Protein AF-A0A9E4N2F0-F1 (afdb_monomer)

Mean predicted aligned error: 7.52 Å

Structure (mmCIF, N/CA/C/O backbone):
data_AF-A0A9E4N2F0-F1
#
_entry.id   AF-A0A9E4N2F0-F1
#
loop_
_atom_site.group_PDB
_atom_site.id
_atom_site.type_symbol
_atom_site.label_atom_id
_atom_site.label_alt_id
_atom_site.label_comp_id
_atom_site.label_asym_id
_atom_site.label_entity_id
_atom_site.label_seq_id
_atom_site.pdbx_PDB_ins_code
_atom_site.Cartn_x
_atom_site.Cartn_y
_atom_site.Cartn_z
_atom_site.occupancy
_atom_site.B_iso_or_equiv
_atom_site.auth_seq_id
_atom_site.auth_comp_id
_atom_site.auth_asym_id
_atom_site.auth_atom_id
_atom_site.pdbx_PDB_model_num
ATOM 1 N N . ILE A 1 1 ? -26.406 -21.865 40.432 1.00 38.88 1 ILE A N 1
ATOM 2 C CA . ILE A 1 1 ? -26.172 -20.765 39.468 1.00 38.88 1 ILE A CA 1
ATOM 3 C C . ILE A 1 1 ? -24.681 -20.781 39.155 1.00 38.88 1 ILE A C 1
ATOM 5 O O . ILE A 1 1 ? -23.903 -20.262 39.940 1.00 38.88 1 ILE A O 1
ATOM 9 N N . MET A 1 2 ? -24.272 -21.502 38.108 1.00 33.56 2 MET A N 1
ATOM 10 C CA . MET A 1 2 ? -22.901 -21.441 37.589 1.00 33.56 2 MET A CA 1
ATOM 11 C C . MET A 1 2 ? -22.904 -20.389 36.487 1.00 33.56 2 MET A C 1
ATOM 13 O O . MET A 1 2 ? -23.577 -20.563 35.474 1.00 33.56 2 MET A O 1
ATOM 17 N N . GLY A 1 3 ? -22.239 -19.266 36.749 1.00 32.31 3 GLY A N 1
ATOM 18 C CA . GLY A 1 3 ? -22.036 -18.209 35.772 1.00 32.31 3 GLY A CA 1
ATOM 19 C C . GLY A 1 3 ? -21.031 -18.677 34.730 1.00 32.31 3 GLY A C 1
ATOM 20 O O . GLY A 1 3 ? -19.875 -18.933 35.052 1.00 32.31 3 GLY A O 1
ATOM 21 N N . SER A 1 4 ? -21.487 -18.810 33.490 1.00 35.12 4 SER A N 1
ATOM 22 C CA . SER A 1 4 ? -20.615 -18.924 32.328 1.00 35.12 4 SER A CA 1
ATOM 23 C C . SER A 1 4 ? -19.941 -17.572 32.100 1.00 35.12 4 SER A C 1
ATOM 25 O O . SER A 1 4 ? -20.579 -16.623 31.645 1.00 35.12 4 SER A O 1
ATOM 27 N N . GLU A 1 5 ? -18.656 -17.472 32.429 1.00 36.22 5 GLU A N 1
ATOM 28 C CA . GLU A 1 5 ? -17.817 -16.360 31.991 1.00 36.22 5 GLU A CA 1
ATOM 29 C C . GLU A 1 5 ? -17.637 -16.450 30.471 1.00 36.22 5 GLU A C 1
ATOM 31 O O . GLU A 1 5 ? -16.876 -17.258 29.941 1.00 36.22 5 GLU A O 1
ATOM 36 N N . SER A 1 6 ? -18.392 -15.618 29.754 1.00 35.91 6 SER A N 1
ATOM 37 C CA . SER A 1 6 ? -18.219 -15.371 28.326 1.00 35.91 6 SER A CA 1
ATOM 38 C C . SER A 1 6 ? -16.927 -14.576 28.108 1.00 35.91 6 SER A C 1
ATOM 40 O O . SER A 1 6 ? -16.930 -13.344 28.066 1.00 35.91 6 SER A O 1
ATOM 42 N N . ALA A 1 7 ? -15.805 -15.283 27.989 1.00 39.75 7 ALA A N 1
ATOM 43 C CA . ALA A 1 7 ? -14.490 -14.706 27.739 1.00 39.75 7 ALA A CA 1
ATOM 44 C C . ALA A 1 7 ? -14.388 -14.053 26.337 1.00 39.75 7 ALA A C 1
ATOM 46 O O . ALA A 1 7 ? -14.086 -14.680 25.325 1.00 39.75 7 ALA A O 1
ATOM 47 N N . GLY A 1 8 ? -14.597 -12.736 26.293 1.00 36.00 8 GLY A N 1
ATOM 48 C CA . GLY A 1 8 ? -13.509 -11.820 25.930 1.00 36.00 8 GLY A CA 1
ATOM 49 C C . GLY A 1 8 ? -13.043 -11.693 24.472 1.00 36.00 8 GLY A C 1
ATOM 50 O O . GLY A 1 8 ? -11.978 -11.123 24.273 1.00 36.00 8 GLY A O 1
ATOM 51 N N . HIS A 1 9 ? -13.786 -12.127 23.449 1.00 36.22 9 HIS A N 1
ATOM 52 C CA . HIS A 1 9 ? -13.357 -11.914 22.046 1.00 36.22 9 HIS A CA 1
ATOM 53 C C . HIS A 1 9 ? -13.541 -10.464 21.528 1.00 36.22 9 HIS A C 1
ATOM 55 O O . HIS A 1 9 ? -12.947 -10.087 20.521 1.00 36.22 9 HIS A O 1
ATOM 61 N N . GLY A 1 10 ? -14.324 -9.621 22.218 1.00 38.09 10 GLY A N 1
ATOM 62 C CA . GLY A 1 10 ? -14.605 -8.233 21.798 1.00 38.09 10 GLY A CA 1
ATOM 63 C C . GLY A 1 10 ? -13.750 -7.140 22.458 1.00 38.09 10 GLY A C 1
ATOM 64 O O . GLY A 1 10 ? -13.671 -6.025 21.948 1.00 38.09 10 GLY A O 1
ATOM 65 N N . ALA A 1 11 ? -13.099 -7.425 23.591 1.00 36.09 11 ALA A N 1
ATOM 66 C CA . ALA A 1 11 ? -12.406 -6.393 24.372 1.00 36.09 11 ALA A CA 1
ATOM 67 C C . ALA A 1 11 ? -11.025 -6.023 23.796 1.00 36.09 11 ALA A C 1
ATOM 69 O O . ALA A 1 11 ? -10.627 -4.859 23.840 1.00 36.09 11 ALA A O 1
ATOM 70 N N . GLN A 1 12 ? -10.308 -6.991 23.212 1.00 49.34 12 GLN A N 1
ATOM 71 C CA . GLN A 1 12 ? -8.976 -6.769 22.630 1.00 49.34 12 GLN A CA 1
ATOM 72 C C . GLN A 1 12 ? -9.035 -6.032 21.279 1.00 49.34 12 GLN A C 1
ATOM 74 O O . GLN A 1 12 ? -8.189 -5.184 20.998 1.00 49.34 12 GLN A O 1
ATOM 79 N N . THR A 1 13 ? -10.066 -6.282 20.467 1.00 58.25 13 THR A N 1
ATOM 80 C CA . THR A 1 13 ? -10.253 -5.652 19.148 1.00 58.25 13 THR A CA 1
ATOM 81 C C . THR A 1 13 ? -10.775 -4.217 19.253 1.00 58.25 13 THR A C 1
ATOM 83 O O . THR A 1 13 ? -10.282 -3.328 18.554 1.00 58.25 13 THR A O 1
ATOM 86 N N . ALA A 1 14 ? -11.701 -3.947 20.182 1.00 60.66 14 ALA A N 1
ATOM 87 C CA . ALA A 1 14 ? -12.225 -2.600 20.418 1.00 60.66 14 ALA A CA 1
ATOM 88 C C . ALA A 1 14 ? -11.145 -1.627 20.934 1.00 60.66 14 ALA A C 1
ATOM 90 O O . ALA A 1 14 ? -11.081 -0.478 20.489 1.00 60.66 14 ALA A O 1
ATOM 91 N N . GLY A 1 15 ? -10.252 -2.091 21.819 1.00 69.88 15 GLY A N 1
ATOM 92 C CA . GLY A 1 15 ? -9.128 -1.290 22.318 1.00 69.88 15 GLY A CA 1
ATOM 93 C C . GLY A 1 15 ? -8.121 -0.915 21.223 1.00 69.88 15 GLY A C 1
ATOM 94 O O . GLY A 1 15 ? -7.660 0.231 21.169 1.00 69.88 15 GLY A O 1
ATOM 95 N N . GLY A 1 16 ? -7.832 -1.848 20.309 1.00 80.75 16 GLY A N 1
ATOM 96 C CA . GLY A 1 16 ? -6.963 -1.617 19.150 1.00 80.75 16 GLY A CA 1
ATOM 97 C C . GLY A 1 16 ? -7.555 -0.621 18.149 1.00 80.75 16 GLY A C 1
ATOM 98 O O . GLY A 1 16 ? -6.867 0.309 17.726 1.00 80.75 16 GLY A O 1
ATOM 99 N N . MET A 1 17 ? -8.846 -0.760 17.828 1.00 86.50 17 MET A N 1
ATOM 100 C CA . MET A 1 17 ? -9.569 0.133 16.914 1.00 86.50 17 MET A CA 1
ATOM 101 C C . MET A 1 17 ? -9.591 1.582 17.416 1.00 86.50 17 MET A C 1
ATOM 103 O O . MET A 1 17 ? -9.198 2.499 16.695 1.00 86.50 17 MET A O 1
ATOM 107 N N . VAL A 1 18 ? -10.019 1.804 18.664 1.00 90.88 18 VAL A N 1
ATOM 108 C CA . VAL A 1 18 ? -10.130 3.159 19.232 1.00 90.88 18 VAL A CA 1
ATOM 109 C C . VAL A 1 18 ? -8.761 3.833 19.315 1.00 90.88 18 VAL A C 1
ATOM 111 O O . VAL A 1 18 ? -8.638 5.025 19.032 1.00 90.88 18 VAL A O 1
ATOM 114 N N . SER A 1 19 ? -7.717 3.080 19.664 1.00 92.12 19 SER A N 1
ATOM 115 C CA . SER A 1 19 ? -6.349 3.603 19.716 1.00 92.12 19 SER A CA 1
ATOM 116 C C . SER A 1 19 ? -5.835 3.994 18.330 1.00 92.12 19 SER A C 1
ATOM 118 O O . SER A 1 19 ? -5.246 5.063 18.179 1.00 92.12 19 SER A O 1
ATOM 120 N N . ALA A 1 20 ? -6.099 3.176 17.307 1.00 92.69 20 ALA A N 1
ATOM 121 C CA . ALA A 1 20 ? -5.728 3.498 15.933 1.00 92.69 20 ALA A CA 1
ATOM 122 C C . ALA A 1 20 ? -6.461 4.749 15.421 1.00 92.69 20 ALA A C 1
ATOM 124 O O . ALA A 1 20 ? -5.840 5.637 14.840 1.00 92.69 20 ALA A O 1
ATOM 125 N N . LEU A 1 21 ? -7.755 4.887 15.727 1.00 93.88 21 LEU A N 1
ATOM 126 C CA . LEU A 1 21 ? -8.522 6.080 15.368 1.00 93.88 21 LEU A CA 1
ATOM 127 C C . LEU A 1 21 ? -7.998 7.350 16.045 1.00 93.88 21 LEU A C 1
ATOM 129 O O . LEU A 1 21 ? -7.823 8.369 15.378 1.00 93.88 21 LEU A O 1
ATOM 133 N N . LYS A 1 22 ? -7.670 7.287 17.341 1.00 95.56 22 LYS A N 1
ATOM 134 C CA . LYS A 1 22 ? -7.048 8.412 18.061 1.00 95.56 22 LYS A CA 1
ATOM 135 C C . LYS A 1 22 ? -5.730 8.864 17.427 1.00 95.56 22 LYS A C 1
ATOM 137 O O . LYS A 1 22 ? -5.404 10.042 17.518 1.00 95.56 22 LYS A O 1
ATOM 142 N N . ARG A 1 23 ? -4.988 7.949 16.791 1.00 95.62 23 ARG A N 1
ATOM 143 C CA . ARG A 1 23 ? -3.749 8.267 16.066 1.00 95.62 23 ARG A CA 1
ATOM 144 C C . ARG A 1 23 ? -4.007 8.878 14.689 1.00 95.62 23 ARG A C 1
ATOM 146 O O . ARG A 1 23 ? -3.311 9.819 14.335 1.00 95.62 23 ARG A O 1
ATOM 153 N N . VAL A 1 24 ? -4.989 8.379 13.930 1.00 96.50 24 VAL A N 1
ATOM 154 C CA . VAL A 1 24 ? -5.202 8.811 12.533 1.00 96.50 24 VAL A CA 1
ATOM 155 C C . VAL A 1 24 ? -5.967 10.129 12.399 1.00 96.50 24 VAL A C 1
ATOM 157 O O . VAL A 1 24 ? -5.655 10.929 11.522 1.00 96.50 24 VAL A O 1
ATOM 160 N N . VAL A 1 25 ? -6.949 10.380 13.272 1.00 96.00 25 VAL A N 1
ATOM 161 C CA . VAL A 1 25 ? -7.791 11.588 13.228 1.00 96.00 25 VAL A CA 1
ATOM 162 C C . VAL A 1 25 ? -6.974 12.890 13.199 1.00 96.00 25 VAL A C 1
ATOM 164 O O . VAL A 1 25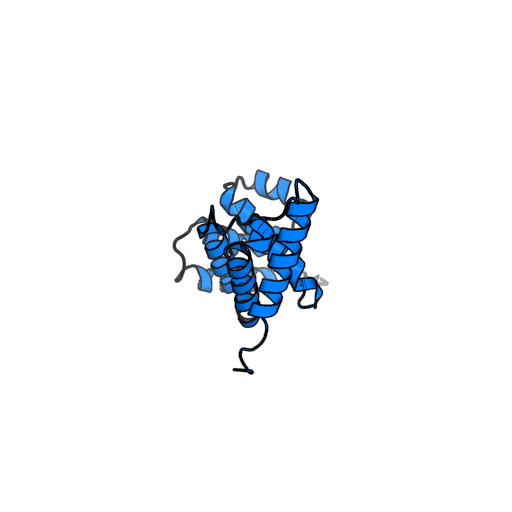 ? -7.261 13.704 12.326 1.00 96.00 25 VAL A O 1
ATOM 167 N N . PRO A 1 26 ? -5.957 13.107 14.061 1.00 96.31 26 PRO A N 1
ATOM 168 C CA . PRO A 1 26 ? -5.202 14.363 14.059 1.00 96.31 26 PRO A CA 1
ATOM 169 C C . PRO A 1 26 ? -4.257 14.546 12.861 1.00 96.31 26 PRO A C 1
ATOM 171 O O . PRO A 1 26 ? -3.772 15.655 12.658 1.00 96.31 26 PRO A O 1
ATOM 174 N N . VAL A 1 27 ? -3.959 13.492 12.091 1.00 94.50 27 VAL A N 1
ATOM 175 C CA . VAL A 1 27 ? -2.953 13.532 11.008 1.00 94.50 27 VAL A CA 1
ATOM 176 C C . VAL A 1 27 ? -3.542 13.349 9.609 1.00 94.50 27 VAL A C 1
ATOM 178 O O . VAL A 1 27 ? -2.823 13.476 8.622 1.00 94.50 27 VAL A O 1
ATOM 181 N N . SER A 1 28 ? -4.836 13.049 9.495 1.00 95.25 28 SER A N 1
ATOM 182 C CA . SER A 1 28 ? -5.509 12.886 8.209 1.00 95.25 28 SER A CA 1
ATOM 183 C C . SER A 1 28 ? -6.958 13.333 8.298 1.00 95.25 28 SER A C 1
ATOM 185 O O . SER A 1 28 ? -7.701 12.816 9.128 1.00 95.25 28 SER A O 1
ATOM 187 N N . GLU A 1 29 ? -7.364 14.242 7.408 1.00 93.69 29 GLU A N 1
ATOM 188 C CA . GLU A 1 29 ? -8.766 14.624 7.177 1.00 93.69 29 GLU A CA 1
ATOM 189 C C . GLU A 1 29 ? -9.458 13.744 6.124 1.00 93.69 29 GLU A C 1
ATOM 191 O O . GLU A 1 29 ? -10.650 13.915 5.875 1.00 93.69 29 GLU A O 1
ATOM 196 N N . ASP A 1 30 ? -8.742 12.791 5.513 1.00 95.31 30 ASP A N 1
ATOM 197 C CA . ASP A 1 30 ? -9.307 11.920 4.484 1.00 95.31 30 ASP A CA 1
ATOM 198 C C . ASP A 1 30 ? -10.305 10.932 5.128 1.00 95.31 30 ASP A C 1
ATOM 200 O O . ASP A 1 30 ? -9.906 10.066 5.924 1.00 95.31 30 ASP A O 1
ATOM 204 N N . PRO A 1 31 ? -11.613 11.031 4.809 1.00 93.75 31 PRO A N 1
ATOM 205 C CA . PRO A 1 31 ? -12.622 10.156 5.392 1.00 93.75 31 PRO A CA 1
ATOM 206 C C . PRO A 1 31 ? -12.392 8.685 5.034 1.00 93.75 31 PRO A C 1
ATOM 208 O O . PRO A 1 31 ? -12.754 7.817 5.823 1.00 93.75 31 PRO A O 1
ATOM 211 N N . GLN A 1 32 ? -11.752 8.392 3.900 1.00 94.75 32 GLN A N 1
ATOM 212 C CA . GLN A 1 32 ? -11.480 7.026 3.451 1.00 94.75 32 GLN A CA 1
ATOM 213 C C . GLN A 1 32 ? -10.389 6.380 4.303 1.00 94.75 32 GLN A C 1
ATOM 215 O O . GLN A 1 32 ? -10.513 5.227 4.709 1.00 94.75 32 GLN A O 1
ATOM 220 N N . VAL A 1 33 ? -9.351 7.147 4.649 1.00 96.56 33 VAL A N 1
ATOM 221 C CA . VAL A 1 33 ? -8.288 6.705 5.563 1.00 96.56 33 VAL A CA 1
ATOM 222 C C . VAL A 1 33 ? -8.863 6.455 6.958 1.00 96.56 33 VAL A C 1
ATOM 224 O O . VAL A 1 33 ? -8.638 5.393 7.541 1.00 96.56 33 VAL A O 1
ATOM 227 N N . ARG A 1 34 ? -9.672 7.389 7.478 1.00 96.00 34 ARG A N 1
ATOM 228 C CA . ARG A 1 34 ? -10.343 7.241 8.782 1.00 96.00 34 ARG A CA 1
ATOM 229 C C . ARG A 1 34 ? -11.278 6.024 8.808 1.00 96.00 34 ARG A C 1
ATOM 231 O O . ARG A 1 34 ? -11.237 5.249 9.763 1.00 96.00 34 ARG A O 1
ATOM 238 N N . ALA A 1 35 ? -12.080 5.830 7.760 1.00 95.50 35 ALA A N 1
ATOM 239 C CA . ALA A 1 35 ? -12.995 4.698 7.637 1.00 95.50 35 ALA A CA 1
ATOM 240 C C . ALA A 1 35 ? -12.249 3.361 7.535 1.00 95.50 35 ALA A C 1
ATOM 242 O O . ALA A 1 35 ? -12.596 2.416 8.241 1.00 95.50 35 ALA A O 1
ATOM 243 N N . ALA A 1 36 ? -11.188 3.283 6.728 1.00 96.62 36 ALA A N 1
ATOM 244 C CA . ALA A 1 36 ? -10.377 2.074 6.616 1.00 96.62 36 ALA A CA 1
ATOM 245 C C . ALA A 1 36 ? -9.738 1.688 7.959 1.00 96.62 36 ALA A C 1
ATOM 247 O O . ALA A 1 36 ? -9.791 0.522 8.345 1.00 96.62 36 ALA A O 1
ATOM 248 N N . VAL A 1 37 ? -9.212 2.661 8.716 1.00 96.81 37 VAL A N 1
ATOM 249 C CA . VAL A 1 37 ? -8.675 2.426 10.068 1.00 96.81 37 VAL A CA 1
ATOM 250 C C . VAL A 1 37 ? -9.760 1.955 11.039 1.00 96.81 37 VAL A C 1
ATOM 252 O O . VAL A 1 37 ? -9.523 1.015 11.798 1.00 96.81 37 VAL A O 1
ATOM 255 N N . ALA A 1 38 ? -10.952 2.562 11.006 1.00 95.12 38 ALA A N 1
ATOM 256 C CA . ALA A 1 38 ? -12.077 2.151 11.851 1.00 95.12 38 ALA A CA 1
ATOM 257 C C . ALA A 1 38 ? -12.496 0.698 11.582 1.00 95.12 38 ALA A C 1
ATOM 259 O O . ALA A 1 38 ? -12.809 -0.051 12.503 1.00 95.12 38 ALA A O 1
ATOM 260 N N . LEU A 1 39 ? -12.505 0.306 10.311 1.00 95.38 39 LEU A N 1
ATOM 261 C CA . LEU A 1 39 ? -13.087 -0.951 9.854 1.00 95.38 39 LEU A CA 1
ATOM 262 C C . LEU A 1 39 ? -12.084 -2.101 9.768 1.00 95.38 39 LEU A C 1
ATOM 264 O O . LEU A 1 39 ? -12.494 -3.252 9.632 1.00 95.38 39 LEU A O 1
ATOM 268 N N . PHE A 1 40 ? -10.787 -1.819 9.896 1.00 95.06 40 PHE A N 1
ATOM 269 C CA . PHE A 1 40 ? -9.717 -2.791 9.693 1.00 95.06 40 PHE A CA 1
ATOM 270 C C . PHE A 1 40 ? -9.859 -4.069 10.540 1.00 95.06 40 PHE A C 1
ATOM 272 O O . PHE A 1 40 ? -9.761 -5.179 10.018 1.00 95.06 40 PHE A O 1
ATOM 279 N N . TYR A 1 41 ? -10.116 -3.937 11.844 1.00 90.69 41 TYR A N 1
ATOM 280 C CA . TYR A 1 41 ? -10.253 -5.098 12.734 1.00 90.69 41 TYR A CA 1
ATOM 281 C C . TYR A 1 41 ? -11.521 -5.910 12.453 1.00 90.69 41 TYR A C 1
ATOM 283 O O . TYR A 1 41 ? -11.506 -7.130 12.584 1.00 90.69 41 TYR A O 1
ATOM 291 N N . SER A 1 42 ? -12.607 -5.261 12.027 1.00 92.50 42 SER A N 1
ATOM 292 C CA . SER A 1 42 ? -13.817 -5.963 11.589 1.00 92.50 42 SER A CA 1
ATOM 293 C C . SER A 1 42 ? -13.568 -6.716 10.285 1.00 92.50 42 SER A C 1
ATOM 295 O O . SER A 1 42 ? -13.955 -7.876 10.179 1.00 92.50 42 SER A O 1
ATOM 297 N N . ALA A 1 43 ? -12.868 -6.089 9.336 1.00 93.12 43 ALA A N 1
ATOM 298 C CA . ALA A 1 43 ? -12.534 -6.659 8.035 1.00 93.12 43 ALA A CA 1
ATOM 299 C C . ALA A 1 43 ? -11.636 -7.905 8.140 1.00 93.12 43 ALA A C 1
ATOM 301 O O . ALA A 1 43 ? -11.836 -8.860 7.396 1.00 93.12 43 ALA A O 1
ATOM 302 N N . GLN A 1 44 ? -10.694 -7.936 9.091 1.00 91.81 44 GLN A N 1
ATOM 303 C CA . GLN A 1 44 ? -9.840 -9.109 9.346 1.00 91.81 44 GLN A CA 1
ATOM 304 C C . GLN A 1 44 ? -10.620 -10.373 9.724 1.00 91.81 44 GLN A C 1
ATOM 306 O O . GLN A 1 44 ? -10.156 -11.477 9.461 1.00 91.81 44 GLN A O 1
ATOM 311 N N . ASN A 1 45 ? -11.784 -10.215 10.353 1.00 89.88 45 ASN A N 1
ATOM 312 C CA . ASN A 1 45 ? -12.589 -11.333 10.842 1.00 89.88 45 ASN A CA 1
ATOM 313 C C . ASN A 1 45 ? -13.613 -11.831 9.811 1.00 89.88 45 ASN A C 1
ATOM 315 O O . ASN A 1 45 ? -14.414 -12.709 10.127 1.00 89.88 45 ASN A O 1
ATOM 319 N N . GLN A 1 46 ? -13.621 -11.269 8.599 1.00 93.19 46 GLN A N 1
ATOM 320 C CA . GLN A 1 46 ? -14.566 -11.662 7.557 1.00 93.19 46 GLN A CA 1
ATOM 321 C C . GLN A 1 46 ? -14.013 -12.830 6.745 1.00 93.19 46 GLN A C 1
ATOM 323 O O . GLN A 1 46 ? -12.925 -12.745 6.179 1.00 93.19 46 GLN A O 1
ATOM 328 N N . SER A 1 47 ? -14.790 -13.908 6.650 1.00 89.75 47 SER A N 1
ATOM 329 C CA . SER A 1 47 ? -14.487 -15.041 5.768 1.00 89.75 47 SER A CA 1
ATOM 330 C C . SER A 1 47 ? -14.641 -14.674 4.290 1.00 89.75 47 SER A C 1
ATOM 332 O O . SER A 1 47 ? -13.860 -15.135 3.461 1.00 89.75 47 SER A O 1
ATOM 334 N N . ASP A 1 48 ? -15.610 -13.811 3.972 1.00 93.62 48 ASP A N 1
ATOM 335 C CA . ASP A 1 48 ? -15.795 -13.212 2.652 1.00 93.62 48 ASP A CA 1
ATOM 336 C C . ASP A 1 48 ? -15.756 -11.685 2.757 1.00 93.62 48 ASP A C 1
ATOM 338 O O . ASP A 1 48 ? -16.758 -11.005 2.988 1.00 93.62 48 ASP A O 1
ATOM 342 N N . LEU A 1 49 ? -14.554 -11.137 2.579 1.00 93.19 49 LEU A N 1
ATOM 343 C CA . LEU A 1 49 ? -14.343 -9.696 2.593 1.00 93.19 49 LEU A CA 1
ATOM 344 C C . LEU A 1 49 ? -15.115 -8.985 1.471 1.00 93.19 49 LEU A C 1
ATOM 346 O O . LEU A 1 49 ? -15.510 -7.838 1.651 1.00 93.19 49 LEU A O 1
ATOM 350 N N . ALA A 1 50 ? -15.294 -9.612 0.305 1.00 91.75 50 ALA A N 1
ATOM 351 C CA . ALA A 1 50 ? -15.950 -8.953 -0.819 1.00 91.75 50 ALA A CA 1
ATOM 352 C C . ALA A 1 50 ? -17.446 -8.786 -0.553 1.00 91.75 50 ALA A C 1
ATOM 354 O O . ALA A 1 50 ? -17.938 -7.663 -0.637 1.00 91.75 50 ALA A O 1
ATOM 355 N N . ALA A 1 51 ? -18.116 -9.865 -0.140 1.00 93.94 51 ALA A N 1
ATOM 356 C CA . ALA A 1 51 ? -19.519 -9.813 0.253 1.00 93.94 51 ALA A CA 1
ATOM 357 C C . ALA A 1 51 ? -19.742 -8.814 1.399 1.00 93.94 51 ALA A C 1
ATOM 359 O O . ALA A 1 51 ? -20.636 -7.975 1.323 1.00 93.94 51 ALA A O 1
ATOM 360 N N . TRP A 1 52 ? -18.873 -8.829 2.416 1.00 95.56 52 TRP A N 1
ATOM 361 C CA . TRP A 1 52 ? -18.986 -7.905 3.542 1.00 95.56 52 TRP A CA 1
ATOM 362 C C . TRP A 1 52 ? -18.841 -6.434 3.129 1.00 95.56 52 TRP A C 1
ATOM 364 O O . TRP A 1 52 ? -19.632 -5.598 3.562 1.00 95.56 52 TRP A O 1
ATOM 374 N N . LEU A 1 53 ? -17.862 -6.103 2.275 1.00 93.50 53 LEU A N 1
ATOM 375 C CA . LEU A 1 53 ? -17.672 -4.736 1.768 1.00 93.50 53 LEU A CA 1
ATOM 376 C C . LEU A 1 53 ? -18.883 -4.250 0.950 1.00 93.50 53 LEU A C 1
ATOM 378 O O . LEU A 1 53 ? -19.246 -3.074 1.048 1.00 93.50 53 LEU A O 1
ATOM 382 N N . ASP A 1 54 ? -19.508 -5.147 0.182 1.00 91.12 54 ASP A N 1
ATOM 383 C CA . ASP A 1 54 ? -20.717 -4.854 -0.593 1.00 91.12 54 ASP A CA 1
ATOM 384 C C . ASP A 1 54 ? -21.935 -4.626 0.321 1.00 91.12 54 ASP A C 1
ATOM 386 O O . ASP A 1 54 ? -22.711 -3.690 0.103 1.00 91.12 54 ASP A O 1
ATOM 390 N N . GLU A 1 55 ? -22.080 -5.419 1.388 1.00 93.94 55 GLU A N 1
ATOM 391 C CA . GLU A 1 55 ? -23.161 -5.284 2.374 1.00 93.94 55 GLU A CA 1
ATOM 392 C C . GLU A 1 55 ? -23.128 -3.937 3.102 1.00 93.94 55 GLU A C 1
ATOM 394 O O . GLU A 1 55 ? -24.160 -3.271 3.230 1.00 93.94 55 GLU A O 1
ATOM 399 N N . ILE A 1 56 ? -21.945 -3.497 3.540 1.00 93.56 56 ILE A N 1
ATOM 400 C CA . ILE A 1 56 ? -21.780 -2.213 4.239 1.00 93.56 56 ILE A CA 1
ATOM 401 C C . ILE A 1 56 ? -21.760 -1.004 3.291 1.00 93.56 56 ILE A C 1
ATOM 403 O O . ILE A 1 56 ? -21.696 0.133 3.760 1.00 93.56 56 ILE A O 1
ATOM 407 N N . ARG A 1 57 ? -21.841 -1.235 1.970 1.00 91.88 57 ARG A N 1
ATOM 408 C CA . ARG A 1 57 ? -21.920 -0.209 0.914 1.00 91.88 57 ARG A CA 1
ATOM 409 C C . ARG A 1 57 ? -20.817 0.847 0.999 1.00 91.88 57 ARG A C 1
ATOM 411 O O . ARG A 1 57 ? -21.071 2.039 0.812 1.00 91.88 57 ARG A O 1
ATOM 418 N N . LEU A 1 58 ? -19.592 0.415 1.287 1.00 89.19 58 LEU A N 1
ATOM 419 C CA . LEU A 1 58 ? -18.443 1.315 1.270 1.00 89.19 58 LEU A CA 1
ATOM 420 C C . LEU A 1 58 ? -18.138 1.800 -0.144 1.00 89.19 58 LEU A C 1
ATOM 422 O O . LEU A 1 58 ? -18.345 1.095 -1.133 1.00 89.19 58 LEU A O 1
ATOM 426 N N . ASP A 1 59 ? -17.568 2.999 -0.238 1.00 91.06 59 ASP A N 1
ATOM 427 C CA . ASP A 1 59 ? -17.004 3.444 -1.498 1.00 91.06 59 ASP A CA 1
ATOM 428 C C . ASP A 1 59 ? -15.820 2.554 -1.902 1.00 91.06 59 ASP A C 1
ATOM 430 O O . ASP A 1 59 ? -15.065 2.027 -1.076 1.00 91.06 59 ASP A O 1
ATOM 434 N N . LYS A 1 60 ? -15.641 2.416 -3.215 1.00 91.88 60 LYS A N 1
ATOM 435 C CA . LYS A 1 60 ? -14.629 1.538 -3.800 1.00 91.88 60 LYS A CA 1
ATOM 436 C C . LYS A 1 60 ? -13.218 1.829 -3.280 1.00 91.88 60 LYS A C 1
ATOM 438 O O . LYS A 1 60 ? -12.458 0.890 -3.064 1.00 91.88 60 LYS A O 1
ATOM 443 N N . ARG A 1 61 ? -12.857 3.100 -3.074 1.00 92.38 61 ARG A N 1
ATOM 444 C CA . ARG A 1 61 ? -11.498 3.483 -2.669 1.00 92.38 61 ARG A CA 1
ATOM 445 C C . ARG A 1 61 ? -11.229 3.118 -1.209 1.00 92.38 61 ARG A C 1
ATOM 447 O O . ARG A 1 61 ? -10.152 2.598 -0.926 1.00 92.38 61 ARG A O 1
ATOM 454 N N . THR A 1 62 ? -12.204 3.278 -0.314 1.00 94.88 62 THR A N 1
ATOM 455 C CA . THR A 1 62 ? -12.099 2.753 1.060 1.00 94.88 62 THR A CA 1
ATOM 456 C C . THR A 1 62 ? -11.987 1.227 1.067 1.00 94.88 62 THR A C 1
ATOM 458 O O . THR A 1 62 ? -11.123 0.678 1.749 1.00 94.88 62 THR A O 1
ATOM 461 N N . GLY A 1 63 ? -12.806 0.529 0.271 1.00 95.31 63 GLY A N 1
ATOM 462 C CA . GLY A 1 63 ? -12.734 -0.931 0.151 1.00 95.31 63 GLY A CA 1
ATOM 463 C C . GLY A 1 63 ? -11.384 -1.431 -0.381 1.00 95.31 63 GLY A C 1
ATOM 464 O O . GLY A 1 63 ? -10.843 -2.412 0.128 1.00 95.31 63 GLY A O 1
ATOM 465 N N . GLU A 1 64 ? -10.805 -0.743 -1.368 1.00 95.06 64 GLU A N 1
ATOM 466 C CA . GLU A 1 64 ? -9.454 -1.022 -1.871 1.00 95.06 64 GLU A CA 1
ATOM 467 C C . GLU A 1 64 ? -8.386 -0.791 -0.794 1.00 95.06 64 GLU A C 1
ATOM 469 O O . GLU A 1 64 ? -7.554 -1.670 -0.582 1.00 95.06 64 GLU A O 1
ATOM 474 N N . LEU A 1 65 ? -8.454 0.316 -0.046 1.00 96.69 65 LEU A N 1
ATOM 475 C CA . LEU A 1 65 ? -7.516 0.598 1.045 1.00 96.69 65 LEU A CA 1
ATOM 476 C C . LEU A 1 65 ? -7.578 -0.465 2.156 1.00 96.69 65 LEU A C 1
ATOM 478 O O . LEU A 1 65 ? -6.540 -0.885 2.662 1.00 96.69 65 LEU A O 1
ATOM 482 N N . ILE A 1 66 ? -8.771 -0.953 2.509 1.00 96.38 66 ILE A N 1
ATOM 483 C CA . ILE A 1 66 ? -8.928 -2.056 3.472 1.00 96.38 66 ILE A CA 1
ATOM 484 C C . ILE A 1 66 ? -8.251 -3.333 2.952 1.00 96.38 66 ILE A C 1
ATOM 486 O O . ILE A 1 66 ? -7.540 -3.997 3.706 1.00 96.38 66 ILE A O 1
ATOM 490 N N . ARG A 1 67 ? -8.423 -3.671 1.666 1.00 95.19 67 ARG A N 1
ATOM 491 C CA . ARG A 1 67 ? -7.746 -4.827 1.047 1.00 95.19 67 ARG A CA 1
ATOM 492 C C . ARG A 1 67 ? -6.227 -4.661 1.065 1.00 95.19 67 ARG A C 1
ATOM 494 O O . ARG A 1 67 ? -5.526 -5.600 1.437 1.00 95.19 67 ARG A O 1
ATOM 501 N N . ASP A 1 68 ? -5.737 -3.474 0.719 1.00 95.38 68 ASP A N 1
ATOM 502 C CA . ASP A 1 68 ? -4.309 -3.152 0.714 1.00 95.38 68 ASP A CA 1
ATOM 503 C C . ASP A 1 68 ? -3.712 -3.263 2.136 1.00 95.38 68 ASP A C 1
ATOM 505 O O . ASP A 1 68 ? -2.640 -3.845 2.314 1.00 95.38 68 ASP A O 1
ATOM 509 N N . LEU A 1 69 ? -4.437 -2.814 3.171 1.00 95.62 69 LEU A N 1
ATOM 510 C CA . LEU A 1 69 ? -4.057 -2.976 4.583 1.00 95.62 69 LEU A CA 1
ATOM 511 C C . LEU A 1 69 ? -4.029 -4.441 5.026 1.00 95.62 69 LEU A C 1
ATOM 513 O O . LEU A 1 69 ? -3.079 -4.866 5.679 1.00 95.62 69 LEU A O 1
ATOM 517 N N . LEU A 1 70 ? -5.047 -5.231 4.677 1.00 93.62 70 LEU A N 1
ATOM 518 C CA . LEU A 1 70 ? -5.084 -6.660 5.004 1.00 93.62 70 LEU A CA 1
ATOM 519 C C . LEU A 1 70 ? -3.933 -7.407 4.339 1.00 93.62 70 LEU A C 1
ATOM 521 O O . LEU A 1 70 ? -3.282 -8.241 4.967 1.00 93.62 70 LEU A O 1
ATOM 525 N N . GLN A 1 71 ? -3.614 -7.064 3.097 1.00 91.75 71 GLN A N 1
ATOM 526 C CA . GLN A 1 71 ? -2.480 -7.661 2.421 1.00 91.75 71 GLN A CA 1
ATOM 527 C C . GLN A 1 71 ? -1.150 -7.242 3.048 1.00 91.75 71 GLN A C 1
ATOM 529 O O . GLN A 1 71 ? -0.293 -8.096 3.277 1.00 91.75 71 GLN A O 1
ATOM 534 N N . LEU A 1 72 ? -0.993 -5.965 3.405 1.00 91.31 72 LEU A N 1
ATOM 535 C CA . LEU A 1 72 ? 0.173 -5.498 4.150 1.00 91.31 72 LEU A CA 1
ATOM 536 C C . LEU A 1 72 ? 0.304 -6.235 5.487 1.00 91.31 72 LEU A C 1
ATOM 538 O O . LEU A 1 72 ? 1.409 -6.605 5.882 1.00 91.31 72 LEU A O 1
ATOM 542 N N . SER A 1 73 ? -0.820 -6.529 6.150 1.00 89.00 73 SER A N 1
ATOM 543 C CA . SER A 1 73 ? -0.830 -7.263 7.414 1.00 89.00 73 SER A CA 1
ATOM 544 C C . SER A 1 73 ? -0.148 -8.632 7.297 1.00 89.00 73 SER A C 1
ATOM 546 O O . SER A 1 73 ? 0.609 -8.992 8.198 1.00 89.00 73 SER A O 1
ATOM 548 N N . SER A 1 74 ? -0.313 -9.314 6.156 1.00 84.75 74 SER A N 1
ATOM 549 C CA . SER A 1 74 ? 0.266 -10.636 5.869 1.00 84.75 74 SER A CA 1
ATOM 550 C C . SER A 1 74 ? 1.734 -10.637 5.426 1.00 84.75 74 SER A C 1
ATOM 552 O O . SER A 1 74 ? 2.335 -11.707 5.353 1.00 84.75 74 SER A O 1
ATOM 554 N N . VAL A 1 75 ? 2.329 -9.474 5.130 1.00 80.06 75 VAL A N 1
ATOM 555 C CA . VAL A 1 75 ? 3.733 -9.402 4.689 1.00 80.06 75 VAL A CA 1
ATOM 556 C C . VAL A 1 75 ? 4.665 -9.829 5.824 1.00 80.06 75 VAL A C 1
ATOM 558 O O . VAL A 1 75 ? 4.754 -9.153 6.849 1.00 80.06 75 VAL A O 1
ATOM 561 N N . GLN A 1 76 ? 5.390 -10.929 5.634 1.00 70.25 76 GLN A N 1
ATOM 562 C CA . GLN A 1 76 ? 6.424 -11.374 6.568 1.00 70.25 76 GLN A CA 1
ATOM 563 C C . GLN A 1 76 ? 7.744 -10.620 6.336 1.00 70.25 76 GLN A C 1
ATOM 565 O O . GLN A 1 76 ? 7.973 -10.042 5.270 1.00 70.25 76 GLN A O 1
ATOM 570 N N . THR A 1 77 ? 8.600 -10.587 7.356 1.00 63.28 77 THR A N 1
ATOM 571 C CA . THR A 1 77 ? 9.922 -9.934 7.342 1.00 63.28 77 THR A CA 1
ATOM 572 C C . THR A 1 77 ? 11.037 -10.926 7.030 1.00 63.28 77 THR A C 1
ATOM 574 O O . THR A 1 77 ? 11.990 -11.056 7.796 1.00 63.28 77 THR A O 1
ATOM 577 N N . ASP A 1 78 ? 10.893 -11.676 5.947 1.00 66.31 78 ASP A N 1
ATOM 578 C CA . ASP A 1 78 ? 11.906 -12.610 5.457 1.00 66.31 78 ASP A CA 1
ATOM 579 C C . ASP A 1 78 ? 12.563 -12.101 4.161 1.00 66.31 78 ASP A C 1
ATOM 581 O O . ASP A 1 78 ? 12.200 -11.053 3.624 1.00 66.31 78 ASP A O 1
ATOM 585 N N . GLU A 1 79 ? 13.561 -12.819 3.640 1.00 53.72 79 GLU A N 1
ATOM 586 C CA . GLU A 1 79 ? 14.252 -12.440 2.396 1.00 53.72 79 GLU A CA 1
ATOM 587 C C . GLU A 1 79 ? 13.304 -12.400 1.178 1.00 53.72 79 GLU A C 1
ATOM 589 O O . GLU A 1 79 ? 13.496 -11.587 0.270 1.00 53.72 79 GLU A O 1
ATOM 594 N N . THR A 1 80 ? 12.216 -13.185 1.188 1.00 59.09 80 THR A N 1
ATOM 595 C CA . THR A 1 80 ? 11.147 -13.148 0.170 1.00 59.09 80 THR A CA 1
ATOM 596 C C . THR A 1 80 ? 10.221 -11.931 0.280 1.00 59.09 80 THR A C 1
ATOM 598 O O . THR A 1 80 ? 9.410 -11.675 -0.613 1.00 59.09 80 THR A O 1
ATOM 601 N N . SER A 1 81 ? 10.372 -11.114 1.324 1.00 72.25 81 SER A N 1
ATOM 602 C CA . SER A 1 81 ? 9.599 -9.888 1.535 1.00 72.25 81 SER A CA 1
ATOM 603 C C . SER A 1 81 ? 9.800 -8.860 0.415 1.00 72.25 81 SER A C 1
ATOM 605 O O . SER A 1 81 ? 8.880 -8.113 0.092 1.00 72.25 81 SER A O 1
ATOM 607 N N . GLY A 1 82 ? 10.967 -8.839 -0.244 1.00 83.62 82 GLY A N 1
ATOM 608 C CA . GLY A 1 82 ? 11.265 -7.879 -1.316 1.00 83.62 82 GLY A CA 1
ATOM 609 C C . GLY A 1 82 ? 10.286 -7.942 -2.494 1.00 83.62 82 GLY A C 1
ATOM 610 O O . GLY A 1 82 ? 9.766 -6.908 -2.916 1.00 83.62 82 GLY A O 1
ATOM 611 N N . GLU A 1 83 ? 9.984 -9.145 -2.989 1.00 88.56 83 GLU A N 1
ATOM 612 C CA . GLU A 1 83 ? 9.038 -9.333 -4.097 1.00 88.56 83 GLU A CA 1
ATOM 613 C C . GLU A 1 83 ? 7.608 -8.997 -3.688 1.00 88.56 83 GLU A C 1
ATOM 615 O O . GLU A 1 83 ? 6.917 -8.263 -4.395 1.00 88.56 83 GLU A O 1
ATOM 620 N N . HIS A 1 84 ? 7.184 -9.469 -2.515 1.00 88.38 84 HIS A N 1
ATOM 621 C CA . HIS A 1 84 ? 5.847 -9.202 -1.995 1.00 88.38 84 HIS A CA 1
ATOM 622 C C . HIS A 1 84 ? 5.601 -7.708 -1.765 1.00 88.38 84 HIS A C 1
ATOM 624 O O . HIS A 1 84 ? 4.524 -7.203 -2.089 1.00 88.38 84 HIS A O 1
ATOM 630 N N . LEU A 1 85 ? 6.600 -6.987 -1.249 1.00 89.69 85 LEU A N 1
ATOM 631 C CA . LEU A 1 85 ? 6.545 -5.537 -1.085 1.00 89.69 85 LEU A CA 1
ATOM 632 C C . LEU A 1 85 ? 6.481 -4.824 -2.433 1.00 89.69 85 LEU A C 1
ATOM 634 O O . LEU A 1 85 ? 5.666 -3.918 -2.601 1.00 89.69 85 LEU A O 1
ATOM 638 N N . LEU A 1 86 ? 7.303 -5.236 -3.401 1.00 91.88 86 LEU A N 1
ATOM 639 C CA . LEU A 1 86 ? 7.294 -4.639 -4.732 1.00 91.88 86 LEU A CA 1
ATOM 640 C C . LEU A 1 86 ? 5.941 -4.852 -5.427 1.00 91.88 86 LEU A C 1
ATOM 642 O O . LEU A 1 86 ? 5.395 -3.909 -5.999 1.00 91.88 86 LEU A O 1
ATOM 646 N N . ASP A 1 87 ? 5.364 -6.051 -5.330 1.00 92.50 87 ASP A N 1
ATOM 647 C CA . ASP A 1 87 ? 4.042 -6.366 -5.878 1.00 92.50 87 ASP A CA 1
ATOM 648 C C . ASP A 1 87 ? 2.928 -5.580 -5.180 1.00 92.50 87 ASP A C 1
ATOM 650 O O . ASP A 1 87 ? 2.028 -5.057 -5.844 1.00 92.50 87 ASP A O 1
ATOM 654 N N . LEU A 1 88 ? 3.002 -5.444 -3.853 1.00 92.56 88 LEU A N 1
ATOM 655 C CA . LEU A 1 88 ? 2.071 -4.625 -3.081 1.00 92.56 88 LEU A CA 1
ATOM 656 C C . LEU A 1 88 ? 2.114 -3.171 -3.515 1.00 92.56 88 LEU A C 1
ATOM 658 O O . LEU A 1 88 ? 1.078 -2.619 -3.880 1.00 92.56 88 LEU A O 1
ATOM 662 N N . VAL A 1 89 ? 3.298 -2.566 -3.547 1.00 95.00 89 VAL A N 1
ATOM 663 C CA . VAL A 1 89 ? 3.426 -1.160 -3.926 1.00 95.00 89 VAL A CA 1
ATOM 664 C C . VAL A 1 89 ? 3.087 -0.955 -5.405 1.00 95.00 89 VAL A C 1
ATOM 666 O O . VAL A 1 89 ? 2.459 0.041 -5.748 1.00 95.00 89 VAL A O 1
ATOM 669 N N . SER A 1 90 ? 3.399 -1.907 -6.289 1.00 94.44 90 SER A N 1
ATOM 670 C CA . SER A 1 90 ? 3.053 -1.839 -7.716 1.00 94.44 90 SER A CA 1
ATOM 671 C C . SER A 1 90 ? 1.539 -1.765 -7.951 1.00 94.44 90 SER A C 1
ATOM 673 O O . SER A 1 90 ? 1.078 -0.948 -8.755 1.00 94.44 90 SER A O 1
ATOM 675 N N . ARG A 1 91 ? 0.739 -2.538 -7.199 1.00 93.69 91 ARG A N 1
ATOM 676 C CA . ARG A 1 91 ? -0.736 -2.506 -7.290 1.00 93.69 91 ARG A CA 1
ATOM 677 C C . ARG A 1 91 ? -1.341 -1.153 -6.920 1.00 93.69 91 ARG A C 1
ATOM 679 O O . ARG A 1 91 ? -2.374 -0.791 -7.482 1.00 93.69 91 ARG A O 1
ATOM 686 N N . LEU A 1 92 ? -0.678 -0.391 -6.051 1.00 94.62 92 LEU A N 1
ATOM 687 C CA . LEU A 1 92 ? -1.089 0.967 -5.676 1.00 94.62 92 LEU A CA 1
ATOM 688 C C . LEU A 1 92 ? -0.860 1.983 -6.800 1.00 94.62 92 LEU A C 1
ATOM 690 O O . LEU A 1 92 ? -1.343 3.106 -6.706 1.00 94.62 92 LEU A O 1
ATOM 694 N N . LYS A 1 93 ? -0.139 1.597 -7.864 1.00 93.75 93 LYS A N 1
ATOM 695 C CA . LYS A 1 93 ? 0.177 2.443 -9.022 1.00 93.75 93 LYS A CA 1
ATOM 696 C C . LYS A 1 93 ? 0.769 3.791 -8.589 1.00 93.75 93 LYS A C 1
ATOM 698 O O . LYS A 1 93 ? 0.233 4.835 -8.955 1.00 93.75 93 LYS A O 1
ATOM 703 N N . PRO A 1 94 ? 1.895 3.811 -7.850 1.00 93.19 94 PRO A N 1
ATOM 704 C CA . PRO A 1 94 ? 2.401 5.003 -7.161 1.00 93.19 94 PRO A CA 1
ATOM 705 C C . PRO A 1 94 ? 2.764 6.169 -8.092 1.00 93.19 94 PRO A C 1
ATOM 707 O O . PRO A 1 94 ? 2.943 7.287 -7.616 1.00 93.19 94 PRO A O 1
ATOM 710 N N . ARG A 1 95 ? 2.892 5.925 -9.406 1.00 92.75 95 ARG A N 1
ATOM 711 C CA . ARG A 1 95 ? 3.075 6.973 -10.420 1.00 92.75 95 ARG A CA 1
ATOM 712 C C . ARG A 1 95 ? 1.752 7.612 -10.854 1.00 92.75 95 ARG A C 1
ATOM 714 O O . ARG A 1 95 ? 1.737 8.800 -11.140 1.00 92.75 95 ARG A O 1
ATOM 721 N N . GLN A 1 96 ? 0.677 6.833 -10.954 1.00 95.62 96 GLN A N 1
ATOM 722 C CA . GLN A 1 96 ? -0.634 7.294 -11.424 1.00 95.62 96 GLN A CA 1
ATOM 723 C C . GLN A 1 96 ? -1.562 7.722 -10.282 1.00 95.62 96 GLN A C 1
ATOM 725 O O . GLN A 1 96 ? -2.431 8.553 -10.508 1.00 95.62 96 GLN A O 1
ATOM 730 N N . GLN A 1 97 ? -1.413 7.117 -9.102 1.00 93.38 97 GLN A N 1
ATOM 731 C CA . GLN A 1 97 ? -2.270 7.304 -7.926 1.00 93.38 97 GLN A CA 1
ATOM 732 C C . GLN A 1 97 ? -1.391 7.435 -6.665 1.00 93.38 97 GLN A C 1
ATOM 734 O O . GLN A 1 97 ? -1.421 6.561 -5.793 1.00 93.38 97 GLN A O 1
ATOM 739 N N . PRO A 1 98 ? -0.525 8.466 -6.576 1.00 93.56 98 PRO A N 1
ATOM 740 C CA . PRO A 1 98 ? 0.387 8.644 -5.442 1.00 93.56 98 PRO A CA 1
ATOM 741 C C . PRO A 1 98 ? -0.338 8.690 -4.087 1.00 93.56 98 PRO A C 1
ATOM 743 O O . PRO A 1 98 ? 0.166 8.149 -3.103 1.00 93.56 98 PRO A O 1
ATOM 746 N N . GLU A 1 99 ? -1.550 9.239 -4.049 1.00 94.19 99 GLU A N 1
ATOM 747 C CA . GLU A 1 99 ? -2.398 9.345 -2.863 1.00 94.19 99 GLU A CA 1
ATOM 748 C C . GLU A 1 99 ? -2.794 7.987 -2.267 1.00 94.19 99 GLU A C 1
ATOM 750 O O . GLU A 1 99 ? -3.030 7.890 -1.065 1.00 94.19 99 GLU A O 1
ATOM 755 N N . ARG A 1 100 ? -2.831 6.911 -3.067 1.00 94.69 100 ARG A N 1
ATOM 756 C CA . ARG A 1 100 ? -3.107 5.561 -2.547 1.00 94.69 100 ARG A CA 1
ATOM 757 C C . ARG A 1 100 ? -1.976 5.035 -1.686 1.00 94.69 100 ARG A C 1
ATOM 759 O O . ARG A 1 100 ? -2.227 4.406 -0.662 1.00 94.69 100 ARG A O 1
ATOM 766 N N . PHE A 1 101 ? -0.741 5.289 -2.107 1.00 96.12 101 PHE A N 1
ATOM 767 C CA . PHE A 1 101 ? 0.430 4.911 -1.330 1.00 96.12 101 PHE A CA 1
ATOM 768 C C . PHE A 1 101 ? 0.485 5.699 -0.019 1.00 96.12 101 PHE A C 1
ATOM 770 O O . PHE A 1 101 ? 0.697 5.110 1.037 1.00 96.12 101 PHE A O 1
ATOM 777 N N . GLU A 1 102 ? 0.222 7.006 -0.067 1.00 95.69 102 GLU A N 1
ATOM 778 C CA . GLU A 1 102 ? 0.188 7.840 1.140 1.00 95.69 102 GLU A CA 1
ATOM 779 C C . GLU A 1 102 ? -0.946 7.444 2.092 1.00 95.69 102 GLU A C 1
ATOM 781 O O . GLU A 1 102 ? -0.715 7.294 3.291 1.00 95.69 102 GLU A O 1
ATOM 786 N N . GLY A 1 103 ? -2.146 7.186 1.563 1.00 96.62 103 GLY A N 1
ATOM 787 C CA . GLY A 1 103 ? -3.280 6.705 2.350 1.00 96.62 103 GLY A CA 1
ATOM 788 C C . GLY A 1 103 ? -2.997 5.367 3.038 1.00 96.62 103 GLY A C 1
ATOM 789 O O . GLY A 1 103 ? -3.334 5.202 4.212 1.00 96.62 103 GLY A O 1
ATOM 790 N N . LEU A 1 104 ? -2.318 4.440 2.349 1.00 97.31 104 LEU A N 1
ATOM 791 C CA . LEU A 1 104 ? -1.874 3.179 2.945 1.00 97.31 104 LEU A CA 1
ATOM 792 C C . LEU A 1 104 ? -0.882 3.408 4.087 1.00 97.31 104 LEU A C 1
ATOM 794 O O . LEU A 1 104 ? -1.061 2.819 5.150 1.00 97.31 104 LEU A O 1
ATOM 798 N N . LEU A 1 105 ? 0.137 4.255 3.895 1.00 96.94 105 LEU A N 1
ATOM 799 C CA . LEU A 1 105 ? 1.121 4.543 4.944 1.00 96.94 105 LEU A CA 1
ATOM 800 C C . LEU A 1 105 ? 0.466 5.169 6.178 1.00 96.94 105 LEU A C 1
ATOM 802 O O . LEU A 1 105 ? 0.700 4.698 7.288 1.00 96.94 105 LEU A O 1
ATOM 806 N N . LEU A 1 106 ? -0.396 6.172 5.989 1.00 97.44 106 LEU A N 1
ATOM 807 C CA . LEU A 1 106 ? -1.104 6.840 7.084 1.00 97.44 106 LEU A CA 1
ATOM 808 C C . LEU A 1 106 ? -1.990 5.867 7.869 1.00 97.44 106 LEU A C 1
ATOM 810 O O . LEU A 1 106 ? -1.944 5.834 9.101 1.00 97.44 106 LEU A O 1
ATOM 814 N N . ALA A 1 107 ? -2.776 5.047 7.168 1.00 97.69 107 ALA A N 1
ATOM 815 C CA . ALA A 1 107 ? -3.627 4.059 7.816 1.00 97.69 107 ALA A CA 1
ATOM 816 C C . ALA A 1 107 ? -2.800 2.978 8.535 1.00 97.69 107 ALA A C 1
ATOM 818 O O . ALA A 1 107 ? -3.092 2.637 9.682 1.00 97.69 107 ALA A O 1
ATOM 819 N N . ALA A 1 108 ? -1.742 2.469 7.901 1.00 96.31 108 ALA A N 1
ATOM 820 C CA . ALA A 1 108 ? -0.886 1.438 8.476 1.00 96.31 108 ALA A CA 1
ATOM 821 C C . ALA A 1 108 ? -0.111 1.941 9.704 1.00 96.31 108 ALA A C 1
ATOM 823 O O . ALA A 1 108 ? -0.006 1.209 10.685 1.00 96.31 108 ALA A O 1
ATOM 824 N N . GLU A 1 109 ? 0.386 3.182 9.701 1.00 95.88 109 GLU A N 1
ATOM 825 C CA . GLU A 1 109 ? 1.051 3.804 10.860 1.00 95.88 109 GLU A CA 1
ATOM 826 C C . GLU A 1 109 ? 0.094 3.983 12.037 1.00 95.88 109 GLU A C 1
ATOM 828 O O . GLU A 1 109 ? 0.462 3.759 13.193 1.00 95.88 109 GLU A O 1
ATOM 833 N N . ALA A 1 110 ? -1.162 4.327 11.753 1.00 96.44 110 ALA A N 1
ATOM 834 C CA . ALA A 1 110 ? -2.186 4.410 12.777 1.00 96.44 110 ALA A CA 1
ATOM 835 C C . ALA A 1 110 ? -2.536 3.036 13.366 1.00 96.44 110 ALA A C 1
ATOM 837 O O . ALA A 1 110 ? -2.774 2.939 14.571 1.00 96.44 110 ALA A O 1
ATOM 838 N N . ILE A 1 111 ? -2.560 1.971 12.561 1.00 95.19 111 ILE A N 1
ATOM 839 C CA . ILE A 1 111 ? -2.908 0.618 13.020 1.00 95.19 111 ILE A CA 1
ATOM 840 C C . ILE A 1 111 ? -1.717 -0.044 13.735 1.00 95.19 111 ILE A C 1
ATOM 842 O O . ILE A 1 111 ? -1.882 -0.533 14.854 1.00 95.19 111 ILE A O 1
ATOM 846 N N . TRP A 1 112 ? -0.517 0.005 13.149 1.00 93.62 112 TRP A N 1
ATOM 847 C CA . TRP A 1 112 ? 0.693 -0.684 13.619 1.00 93.62 112 TRP A CA 1
ATOM 848 C C . TRP A 1 112 ? 1.925 0.242 13.695 1.00 93.62 112 TRP A C 1
ATOM 850 O O . TRP A 1 112 ? 2.876 0.065 12.931 1.00 93.62 112 TRP A O 1
ATOM 860 N N . PRO A 1 113 ? 1.977 1.207 14.628 1.00 92.19 113 PRO A N 1
ATOM 861 C CA . PRO A 1 113 ? 3.061 2.194 14.675 1.00 92.19 113 PRO A CA 1
ATOM 862 C C . PRO A 1 113 ? 4.450 1.566 14.861 1.00 92.19 113 PRO A C 1
ATOM 864 O O . PRO A 1 113 ? 5.391 1.940 14.169 1.00 92.19 113 PRO A O 1
ATOM 867 N N . GLU A 1 114 ? 4.577 0.570 15.742 1.00 89.94 114 GLU A N 1
ATOM 868 C CA . GLU A 1 114 ? 5.851 -0.118 15.994 1.00 89.94 114 GLU A CA 1
ATOM 869 C C . GLU A 1 114 ? 6.334 -0.888 14.758 1.00 89.94 114 GLU A C 1
ATOM 871 O O . GLU A 1 114 ? 7.493 -0.773 14.365 1.00 89.94 114 GLU A O 1
ATOM 876 N N . ARG A 1 115 ? 5.422 -1.617 14.096 1.00 88.94 115 ARG A N 1
ATOM 877 C CA . ARG A 1 115 ? 5.703 -2.349 12.852 1.00 88.94 115 ARG A CA 1
ATOM 878 C C . ARG A 1 115 ? 6.136 -1.402 11.736 1.00 88.94 115 ARG A C 1
ATOM 880 O O . ARG A 1 115 ? 7.082 -1.671 11.002 1.00 88.94 115 ARG A O 1
ATOM 887 N N . MET A 1 116 ? 5.441 -0.277 11.610 1.00 91.31 116 MET A N 1
ATOM 888 C CA . MET A 1 116 ? 5.729 0.711 10.578 1.00 91.31 116 MET A CA 1
ATOM 889 C C . MET A 1 116 ? 7.056 1.433 10.800 1.00 91.31 116 MET A C 1
ATOM 891 O O . MET A 1 116 ? 7.643 1.882 9.820 1.00 91.31 116 MET A O 1
ATOM 895 N N . GLY A 1 117 ? 7.585 1.464 12.029 1.00 88.88 117 GLY A N 1
ATOM 896 C CA . GLY A 1 117 ? 8.923 1.990 12.311 1.00 88.88 117 GLY A CA 1
ATOM 897 C C . GLY A 1 117 ? 10.022 1.333 11.469 1.00 88.88 117 GLY A C 1
ATOM 898 O O . GLY A 1 117 ? 10.910 2.026 10.978 1.00 88.88 117 GLY A O 1
ATOM 899 N 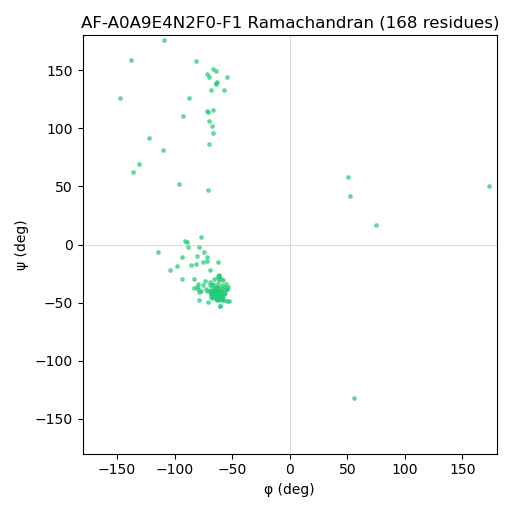N . TRP A 1 118 ? 9.930 0.022 11.233 1.00 86.44 118 TRP A N 1
ATOM 900 C CA . TRP A 1 118 ? 10.884 -0.717 10.398 1.00 86.44 118 TRP A CA 1
ATOM 901 C C . TRP A 1 118 ? 10.348 -1.071 9.003 1.00 86.44 118 TRP A C 1
ATOM 903 O O . TRP A 1 118 ? 11.141 -1.261 8.087 1.00 86.44 118 TRP A O 1
ATOM 913 N N . LEU A 1 119 ? 9.027 -1.122 8.794 1.00 88.81 119 LEU A N 1
ATOM 914 C CA . LEU A 1 119 ? 8.436 -1.464 7.490 1.00 88.81 119 LEU A CA 1
ATOM 915 C C . LEU A 1 119 ? 8.340 -0.268 6.530 1.00 88.81 119 LEU A C 1
ATOM 917 O O . LEU A 1 119 ? 8.397 -0.433 5.310 1.00 88.81 119 LEU A O 1
ATOM 921 N N . LYS A 1 120 ? 8.187 0.953 7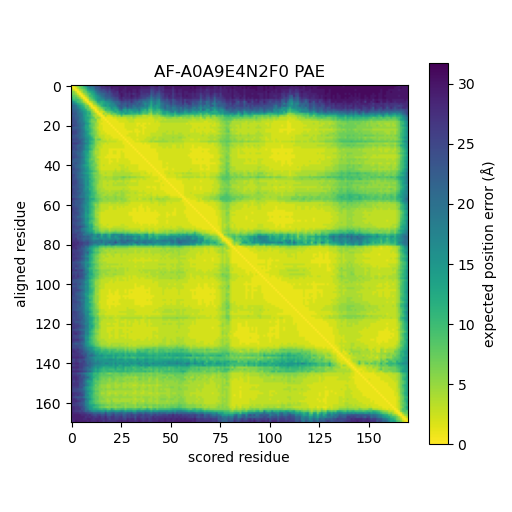.055 1.00 91.94 120 LYS A N 1
ATOM 922 C CA . LYS A 1 120 ? 8.044 2.168 6.240 1.00 91.94 120 LYS A CA 1
ATOM 923 C C . LYS A 1 120 ? 9.250 2.435 5.327 1.00 91.94 120 LYS A C 1
ATOM 925 O O . LYS A 1 120 ? 9.007 2.759 4.160 1.00 91.94 120 LYS A O 1
ATOM 930 N N . PRO A 1 121 ? 10.517 2.299 5.778 1.00 91.56 121 PRO A N 1
ATOM 931 C CA . PRO A 1 121 ? 11.675 2.432 4.892 1.00 91.56 121 PRO A CA 1
ATOM 932 C C . PRO A 1 121 ? 11.610 1.469 3.705 1.00 91.56 121 PRO A C 1
ATOM 934 O O . PRO A 1 121 ? 11.829 1.877 2.570 1.00 91.56 121 PRO A O 1
ATOM 937 N N . ASP A 1 122 ? 11.197 0.228 3.946 1.00 91.31 122 ASP A N 1
ATOM 938 C CA . ASP A 1 122 ? 11.093 -0.812 2.926 1.00 91.31 122 ASP A CA 1
ATOM 939 C C . ASP A 1 122 ? 9.984 -0.546 1.900 1.00 91.31 122 ASP A C 1
ATOM 941 O O . ASP A 1 122 ? 10.194 -0.714 0.696 1.00 91.31 122 ASP A O 1
ATOM 945 N N . LEU A 1 123 ? 8.813 -0.085 2.350 1.00 92.88 123 LEU A N 1
ATOM 946 C CA . LEU A 1 123 ? 7.727 0.349 1.463 1.00 92.88 123 LEU A CA 1
ATOM 947 C C . LEU A 1 123 ? 8.134 1.568 0.627 1.00 92.88 123 LEU A C 1
ATOM 949 O O . LEU A 1 123 ? 7.795 1.662 -0.555 1.00 92.88 123 LEU A O 1
ATOM 953 N N . THR A 1 124 ? 8.878 2.493 1.233 1.00 94.50 124 THR A N 1
ATOM 954 C CA . THR A 1 124 ? 9.389 3.692 0.559 1.00 94.50 124 THR A CA 1
ATOM 955 C C . THR A 1 124 ? 10.426 3.313 -0.494 1.00 94.50 124 THR A C 1
ATOM 957 O O . THR A 1 124 ? 10.302 3.733 -1.643 1.00 94.50 124 THR A O 1
ATOM 960 N N . ALA A 1 125 ? 11.366 2.431 -0.153 1.00 93.38 125 ALA A N 1
ATOM 961 C CA . ALA A 1 125 ? 12.347 1.887 -1.084 1.00 93.38 125 ALA A CA 1
ATOM 962 C C . ALA A 1 125 ? 11.677 1.134 -2.244 1.00 93.38 125 ALA A C 1
ATOM 964 O O . ALA A 1 125 ? 12.082 1.293 -3.391 1.00 93.38 125 ALA A O 1
ATOM 965 N N . ALA A 1 126 ? 10.611 0.365 -1.993 1.00 94.25 126 ALA A N 1
ATOM 966 C CA . ALA A 1 126 ? 9.849 -0.300 -3.054 1.00 94.25 126 ALA A CA 1
ATOM 967 C C . ALA A 1 126 ? 9.170 0.709 -3.996 1.00 94.25 126 ALA A C 1
ATOM 969 O O . ALA A 1 126 ? 9.198 0.539 -5.218 1.00 94.25 126 ALA A O 1
ATOM 970 N N . ARG A 1 127 ? 8.610 1.801 -3.459 1.00 96.25 127 ARG A N 1
ATOM 971 C CA . ARG A 1 127 ? 8.064 2.896 -4.275 1.00 96.25 127 ARG A CA 1
ATOM 972 C C . ARG A 1 127 ? 9.148 3.568 -5.112 1.00 96.25 127 ARG A C 1
ATOM 974 O O . ARG A 1 127 ? 8.945 3.770 -6.307 1.00 96.25 127 ARG A O 1
ATOM 981 N N . GLU A 1 128 ? 10.282 3.908 -4.514 1.00 95.50 128 GLU A N 1
ATOM 982 C CA . GLU A 1 128 ? 11.418 4.510 -5.219 1.00 95.50 128 GLU A CA 1
ATOM 983 C C . GLU A 1 128 ? 11.931 3.591 -6.327 1.00 95.50 128 GLU A C 1
ATOM 985 O O . GLU A 1 128 ? 12.070 4.020 -7.476 1.00 95.50 128 GLU A O 1
ATOM 990 N N . ALA A 1 129 ? 12.102 2.307 -6.008 1.00 95.00 129 ALA A N 1
ATOM 991 C CA . ALA A 1 129 ? 12.489 1.287 -6.960 1.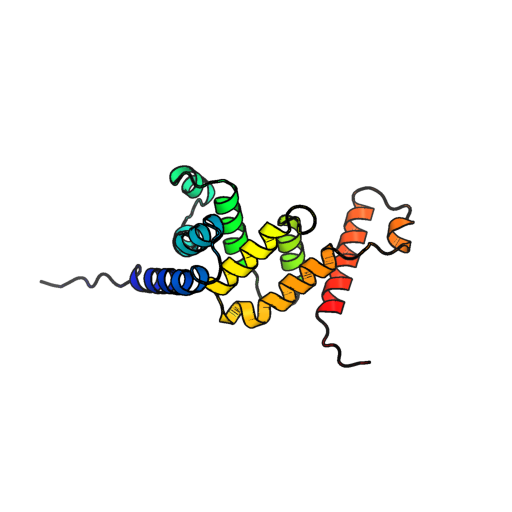00 95.00 129 ALA A CA 1
ATOM 992 C C . ALA A 1 129 ? 11.521 1.234 -8.134 1.00 95.00 129 ALA A C 1
ATOM 994 O O . ALA A 1 129 ? 12.013 1.103 -9.237 1.00 95.00 129 ALA A O 1
ATOM 995 N N . LEU A 1 130 ? 10.201 1.388 -7.958 1.00 95.00 130 LEU A N 1
ATOM 996 C CA . LEU A 1 130 ? 9.206 1.424 -9.049 1.00 95.00 130 LEU A CA 1
ATOM 997 C C . LEU A 1 130 ? 9.211 2.726 -9.860 1.00 95.00 130 LEU A C 1
ATOM 999 O O . LEU A 1 130 ? 8.899 2.714 -11.053 1.00 95.00 130 LEU A O 1
ATOM 1003 N N . LEU A 1 131 ? 9.542 3.850 -9.228 1.00 94.50 131 LEU A N 1
ATOM 1004 C CA . LEU A 1 131 ? 9.535 5.168 -9.863 1.00 94.50 131 LEU A CA 1
ATOM 1005 C C . LEU A 1 131 ? 10.836 5.493 -10.597 1.00 94.50 131 LEU A C 1
ATOM 1007 O O . LEU A 1 131 ? 10.820 6.375 -11.462 1.00 94.50 131 LEU A O 1
ATOM 1011 N N . ALA A 1 132 ? 11.923 4.775 -10.299 1.00 93.56 132 ALA A N 1
ATOM 1012 C CA . ALA A 1 132 ? 13.220 4.993 -10.923 1.00 93.56 132 ALA A CA 1
ATOM 1013 C C . ALA A 1 132 ? 13.135 4.931 -12.468 1.00 93.56 132 ALA A C 1
ATOM 1015 O O . ALA A 1 132 ? 12.340 4.162 -13.032 1.00 93.56 132 ALA A O 1
ATOM 1016 N N . PRO A 1 133 ? 13.914 5.744 -13.191 1.00 90.88 133 PRO A N 1
ATOM 1017 C CA . PRO A 1 133 ? 13.988 5.639 -14.642 1.00 90.88 133 PRO A CA 1
ATOM 1018 C C . PRO A 1 133 ? 14.577 4.280 -15.039 1.00 90.88 133 PRO A C 1
ATOM 1020 O O . PRO A 1 133 ? 15.524 3.810 -14.414 1.00 90.88 133 PRO A O 1
ATOM 1023 N N . LEU A 1 134 ? 14.010 3.639 -16.068 1.00 88.06 134 LEU A N 1
ATOM 1024 C CA . LEU A 1 134 ? 14.588 2.406 -16.608 1.00 88.06 134 LEU A CA 1
ATOM 1025 C C . LEU A 1 134 ? 15.975 2.714 -17.192 1.00 88.06 134 LEU A C 1
ATOM 1027 O O . LEU A 1 134 ? 16.126 3.742 -17.854 1.00 88.06 134 LEU A O 1
ATOM 1031 N N . PRO A 1 135 ? 16.976 1.844 -16.990 1.00 88.56 135 PRO A N 1
ATOM 1032 C CA . PRO A 1 135 ? 18.305 2.090 -17.515 1.00 88.56 135 PRO A CA 1
ATOM 1033 C C . PRO A 1 135 ? 18.292 1.952 -19.040 1.00 88.56 135 PRO A C 1
ATOM 1035 O O . PRO A 1 135 ? 17.615 1.078 -19.589 1.00 88.56 135 PRO A O 1
ATOM 1038 N N . GLU A 1 136 ? 19.085 2.780 -19.721 1.00 84.50 136 GLU A N 1
ATOM 1039 C CA . GLU A 1 136 ? 19.116 2.861 -21.190 1.00 84.50 136 GLU A CA 1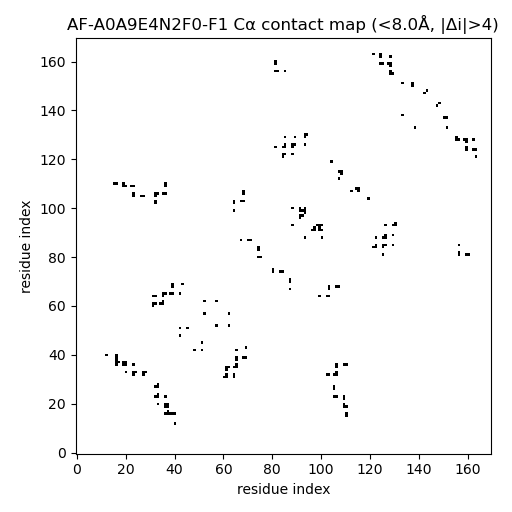
ATOM 1040 C C . GLU A 1 136 ? 19.360 1.500 -21.850 1.00 84.50 136 GLU A C 1
ATOM 1042 O O . GLU A 1 136 ? 18.717 1.176 -22.838 1.00 84.50 136 GLU A O 1
ATOM 1047 N N . ARG A 1 137 ? 20.196 0.643 -21.248 1.00 84.62 137 ARG A N 1
ATOM 1048 C CA . ARG A 1 137 ? 20.453 -0.730 -21.722 1.00 84.62 137 ARG A CA 1
ATOM 1049 C C . ARG A 1 137 ? 19.202 -1.615 -21.802 1.00 84.62 137 ARG A C 1
ATOM 1051 O O . ARG A 1 137 ? 19.111 -2.464 -22.678 1.00 84.62 137 ARG A O 1
ATOM 1058 N N . LEU A 1 138 ? 18.252 -1.441 -20.880 1.00 84.69 138 LEU A N 1
ATOM 1059 C CA . LEU A 1 138 ? 16.978 -2.170 -20.879 1.00 84.69 138 LEU A CA 1
ATOM 1060 C C . LEU A 1 138 ? 16.008 -1.535 -21.874 1.00 84.69 138 LEU A C 1
ATOM 1062 O O . LEU A 1 138 ? 15.310 -2.253 -22.585 1.00 84.69 138 LEU A O 1
ATOM 1066 N N . ALA A 1 139 ? 16.008 -0.202 -21.964 1.00 78.69 139 ALA A N 1
ATOM 1067 C CA . ALA A 1 139 ? 15.195 0.537 -22.926 1.00 78.69 1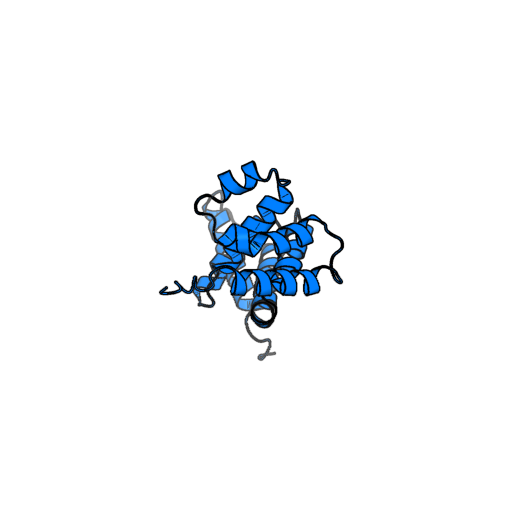39 ALA A CA 1
ATOM 1068 C C . ALA A 1 139 ? 15.613 0.275 -24.387 1.00 78.69 139 ALA A C 1
ATOM 1070 O O . ALA A 1 139 ? 14.756 0.208 -25.260 1.00 78.69 139 ALA A O 1
ATOM 1071 N N . ALA A 1 140 ? 16.911 0.089 -24.636 1.00 81.62 140 ALA A N 1
ATOM 1072 C CA . ALA A 1 140 ? 17.498 -0.229 -25.937 1.00 81.62 140 ALA A CA 1
ATOM 1073 C C . ALA A 1 140 ? 17.583 -1.740 -26.219 1.00 81.62 140 ALA A C 1
ATOM 1075 O O . ALA A 1 140 ? 18.119 -2.143 -27.249 1.00 81.62 140 ALA A O 1
ATOM 1076 N N . SER A 1 141 ? 17.089 -2.589 -25.310 1.00 82.25 141 SER A N 1
ATOM 1077 C CA . SER A 1 141 ? 17.081 -4.034 -25.531 1.00 82.25 141 SER A CA 1
ATOM 1078 C C . SER A 1 141 ? 16.043 -4.421 -26.591 1.00 82.25 141 SER A C 1
ATOM 1080 O O . SER A 1 141 ? 14.964 -3.838 -26.667 1.00 82.25 141 SER A O 1
ATOM 1082 N N . GLU A 1 142 ? 16.326 -5.457 -27.383 1.00 89.06 142 GLU A N 1
ATOM 1083 C CA . GLU A 1 142 ? 15.353 -6.023 -28.334 1.00 89.06 142 GLU A CA 1
ATOM 1084 C C . GLU A 1 142 ? 14.287 -6.902 -27.648 1.00 89.06 142 GLU A C 1
ATOM 1086 O O . GLU A 1 142 ? 13.469 -7.543 -28.315 1.00 89.06 142 GLU A O 1
ATOM 1091 N N . LEU A 1 143 ? 14.280 -6.947 -26.309 1.00 90.38 143 LEU A N 1
ATOM 1092 C CA . LEU A 1 143 ? 13.324 -7.725 -25.530 1.00 90.38 143 LEU A CA 1
ATOM 1093 C C . LEU A 1 143 ? 11.901 -7.204 -25.753 1.00 90.38 143 LEU A C 1
ATOM 1095 O O . LEU A 1 143 ? 11.643 -6.001 -25.786 1.00 90.38 143 LEU A O 1
ATOM 1099 N N . ARG A 1 144 ? 10.940 -8.125 -25.869 1.00 89.81 144 ARG A N 1
ATOM 1100 C CA . ARG A 1 144 ? 9.522 -7.803 -26.081 1.00 89.81 144 ARG A CA 1
ATOM 1101 C C . ARG A 1 144 ? 8.615 -8.680 -25.231 1.00 89.81 144 ARG A C 1
ATOM 1103 O O . ARG A 1 144 ? 8.989 -9.775 -24.811 1.00 89.81 144 ARG A O 1
ATOM 1110 N N . GLY A 1 145 ? 7.395 -8.192 -25.010 1.00 91.38 145 GLY A N 1
ATOM 1111 C CA . GLY A 1 145 ? 6.352 -8.924 -24.296 1.00 91.38 145 GLY A CA 1
ATOM 1112 C C . GLY A 1 145 ? 6.808 -9.360 -22.903 1.00 91.38 145 GLY A C 1
ATOM 1113 O O . GLY A 1 145 ? 7.383 -8.570 -22.155 1.00 91.38 145 GLY A O 1
ATOM 1114 N N . LYS A 1 146 ? 6.571 -10.631 -22.570 1.00 93.00 146 LYS A N 1
ATOM 1115 C CA . LYS A 1 146 ? 6.894 -11.198 -21.255 1.00 93.00 146 LYS A CA 1
ATOM 1116 C C . LYS A 1 146 ? 8.374 -11.045 -20.887 1.00 93.00 146 LYS A C 1
ATOM 1118 O O . LYS A 1 146 ? 8.665 -10.634 -19.775 1.00 93.00 146 LYS A O 1
ATOM 1123 N N . ALA A 1 147 ? 9.291 -11.282 -21.827 1.00 91.69 147 ALA A N 1
ATOM 1124 C CA . ALA A 1 147 ? 10.728 -11.211 -21.556 1.00 91.69 147 ALA A CA 1
ATOM 1125 C C . ALA A 1 147 ? 11.180 -9.803 -21.127 1.00 91.69 147 ALA A C 1
ATOM 1127 O O . ALA A 1 147 ? 12.000 -9.665 -20.223 1.00 91.69 147 ALA A O 1
ATOM 1128 N N . LEU A 1 148 ? 10.608 -8.753 -21.729 1.00 91.31 148 LEU A N 1
ATOM 1129 C CA . LEU A 1 148 ? 10.858 -7.375 -21.300 1.00 91.31 148 LEU A CA 1
ATOM 1130 C C . LEU A 1 148 ? 10.270 -7.111 -19.907 1.00 91.31 148 LEU A C 1
ATOM 1132 O O . LEU A 1 148 ? 10.917 -6.479 -19.077 1.00 91.31 148 LEU A O 1
ATOM 1136 N N . GLY A 1 149 ? 9.060 -7.613 -19.640 1.00 91.00 149 GLY A N 1
ATOM 1137 C CA . GLY A 1 149 ? 8.421 -7.509 -18.327 1.00 91.00 149 GLY A CA 1
ATOM 1138 C C . GLY A 1 149 ? 9.243 -8.167 -17.216 1.00 91.00 149 GLY A C 1
ATOM 1139 O O . GLY A 1 149 ? 9.480 -7.542 -16.183 1.00 91.00 149 GLY A O 1
ATOM 1140 N N . ASP A 1 150 ? 9.737 -9.381 -17.459 1.00 92.81 150 ASP A N 1
ATOM 1141 C CA . ASP A 1 150 ? 10.568 -10.138 -16.520 1.00 92.81 150 ASP A CA 1
ATOM 1142 C C . ASP A 1 150 ? 11.907 -9.422 -16.271 1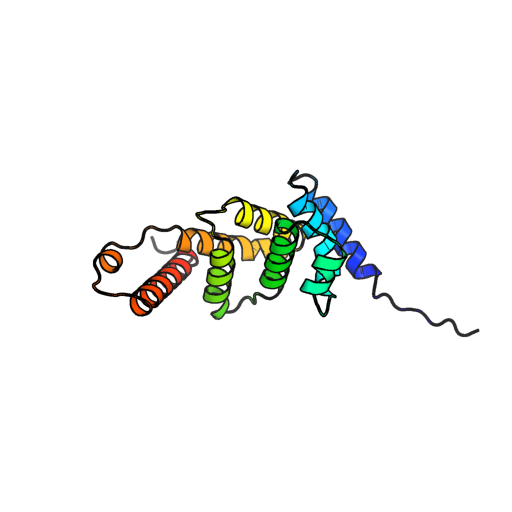.00 92.81 150 ASP A C 1
ATOM 1144 O O . ASP A 1 150 ? 12.329 -9.271 -15.125 1.00 92.81 150 ASP A O 1
ATOM 1148 N N . ALA A 1 151 ? 12.538 -8.888 -17.323 1.00 92.81 151 ALA A N 1
ATOM 1149 C CA . ALA A 1 151 ? 13.793 -8.148 -17.202 1.00 92.81 151 ALA A CA 1
ATOM 1150 C C . ALA A 1 151 ? 13.626 -6.823 -16.433 1.00 92.81 151 ALA A C 1
ATOM 1152 O O . ALA A 1 151 ? 14.457 -6.483 -15.588 1.00 92.81 151 ALA A O 1
ATOM 1153 N N . ILE A 1 152 ? 12.528 -6.093 -16.668 1.00 93.00 152 ILE A N 1
ATOM 1154 C CA . ILE A 1 152 ? 12.181 -4.904 -15.878 1.00 93.00 152 ILE A CA 1
ATOM 1155 C C . ILE A 1 152 ? 11.943 -5.297 -14.419 1.00 93.00 152 ILE A C 1
ATOM 1157 O O . ILE A 1 152 ? 12.479 -4.640 -13.530 1.00 93.00 152 ILE A O 1
ATOM 1161 N N . ARG A 1 153 ? 11.167 -6.357 -14.156 1.00 92.56 153 ARG A N 1
ATOM 1162 C CA . ARG A 1 153 ? 10.876 -6.825 -12.792 1.00 92.56 153 ARG A CA 1
ATOM 1163 C C . ARG A 1 153 ? 12.159 -7.190 -12.047 1.00 92.56 153 ARG A C 1
ATOM 1165 O O . ARG A 1 153 ? 12.354 -6.698 -10.940 1.00 92.56 153 ARG A O 1
ATOM 1172 N N . SER A 1 154 ? 13.045 -7.967 -12.671 1.00 92.50 154 SER A N 1
ATOM 1173 C CA . SER A 1 154 ? 14.345 -8.334 -12.095 1.00 92.50 154 SER A CA 1
ATOM 1174 C C . SER A 1 154 ? 15.164 -7.096 -11.739 1.00 92.50 154 SER A C 1
ATOM 1176 O O . SER A 1 154 ? 15.624 -6.962 -10.611 1.00 92.50 154 SER A O 1
ATOM 1178 N N . TRP A 1 155 ? 15.268 -6.132 -12.657 1.00 94.25 155 TRP A N 1
ATOM 1179 C CA . TRP A 1 155 ? 16.017 -4.906 -12.391 1.00 94.25 155 TRP A CA 1
ATOM 1180 C C . TRP A 1 155 ? 15.414 -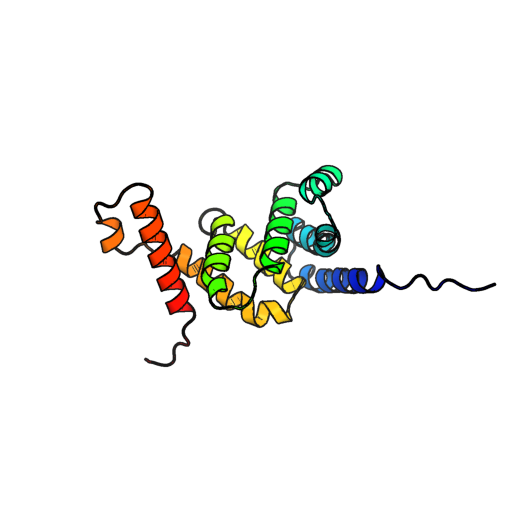4.071 -11.247 1.00 94.25 155 TRP A C 1
ATOM 1182 O O . TRP A 1 155 ? 16.145 -3.499 -10.442 1.00 94.25 155 TRP A O 1
ATOM 1192 N N . ARG A 1 156 ? 14.081 -4.015 -11.131 1.00 94.94 156 ARG A N 1
ATOM 1193 C CA . ARG A 1 156 ? 13.403 -3.322 -10.020 1.00 94.94 156 ARG A CA 1
ATOM 1194 C C . ARG A 1 156 ? 13.699 -3.982 -8.671 1.00 94.94 156 ARG A C 1
ATOM 1196 O O . ARG A 1 156 ? 13.864 -3.268 -7.684 1.00 94.94 156 ARG A O 1
ATOM 1203 N N . LEU A 1 157 ? 13.782 -5.312 -8.631 1.00 92.81 157 LEU A N 1
ATOM 1204 C CA . LEU A 1 157 ? 14.174 -6.053 -7.430 1.00 92.81 157 LEU A CA 1
ATOM 1205 C C . LEU A 1 157 ? 15.631 -5.771 -7.050 1.00 92.81 157 LEU A C 1
ATOM 1207 O O . LEU A 1 157 ? 15.900 -5.495 -5.882 1.00 92.81 157 LEU A O 1
ATOM 1211 N N . ASP A 1 158 ? 16.542 -5.725 -8.024 1.00 92.00 158 ASP A N 1
ATOM 1212 C CA . ASP A 1 158 ? 17.940 -5.347 -7.781 1.00 92.00 158 ASP A CA 1
ATOM 1213 C C . ASP A 1 158 ? 18.046 -3.921 -7.214 1.00 92.00 158 ASP A C 1
ATOM 1215 O O . ASP A 1 158 ? 18.773 -3.677 -6.250 1.00 92.00 158 ASP A O 1
ATOM 1219 N N . CYS A 1 159 ? 17.286 -2.968 -7.770 1.00 92.06 159 CYS A N 1
ATOM 1220 C CA . CYS A 1 159 ? 17.211 -1.604 -7.243 1.00 92.06 159 CYS A CA 1
ATOM 1221 C C . CYS A 1 159 ? 16.695 -1.570 -5.803 1.00 92.06 159 CYS A C 1
ATOM 1223 O O . CYS A 1 159 ? 17.269 -0.874 -4.969 1.00 92.06 159 CYS A O 1
ATOM 1225 N N . LEU A 1 160 ? 15.640 -2.328 -5.495 1.00 92.00 160 LEU A N 1
ATOM 1226 C CA . LEU A 1 160 ? 15.112 -2.422 -4.137 1.00 92.00 160 LEU A CA 1
ATOM 1227 C C . LEU A 1 160 ? 16.173 -2.951 -3.165 1.00 92.00 160 LEU A C 1
ATOM 1229 O O . LEU A 1 160 ? 16.365 -2.375 -2.097 1.00 92.00 160 LEU A O 1
ATOM 1233 N N . GLN A 1 161 ? 16.900 -4.006 -3.539 1.00 89.56 161 GLN A N 1
ATOM 1234 C CA . GLN A 1 161 ? 17.981 -4.543 -2.711 1.00 89.56 161 GLN A CA 1
ATOM 1235 C C . GLN A 1 161 ? 19.086 -3.511 -2.465 1.00 89.56 161 GLN A C 1
ATOM 1237 O O . GLN A 1 161 ? 19.575 -3.400 -1.344 1.00 89.56 161 GLN A O 1
ATOM 1242 N N . GLN A 1 162 ? 19.462 -2.729 -3.481 1.00 89.69 162 GLN A N 1
ATOM 1243 C CA . GLN A 1 162 ? 20.459 -1.663 -3.335 1.00 89.69 162 GLN A CA 1
ATOM 1244 C C . GLN A 1 162 ? 19.983 -0.550 -2.396 1.00 89.69 162 GLN A C 1
ATOM 1246 O O . GLN A 1 162 ? 20.759 -0.096 -1.561 1.00 89.69 162 GLN A O 1
ATOM 1251 N N . LEU A 1 163 ? 18.714 -0.145 -2.495 1.00 88.19 163 LEU A N 1
ATOM 1252 C CA . LEU A 1 163 ? 18.123 0.880 -1.628 1.00 88.19 163 LEU A CA 1
ATOM 1253 C C . LEU A 1 163 ? 18.025 0.436 -0.163 1.00 88.19 163 LEU A C 1
ATOM 1255 O O . LEU A 1 163 ? 18.098 1.274 0.731 1.00 88.19 163 LEU A O 1
ATOM 1259 N N . LYS A 1 164 ? 17.883 -0.871 0.085 1.00 84.12 164 LYS A N 1
ATOM 1260 C CA . LYS A 1 164 ? 17.836 -1.447 1.436 1.00 84.12 164 LYS A CA 1
ATOM 1261 C C . LYS A 1 164 ? 19.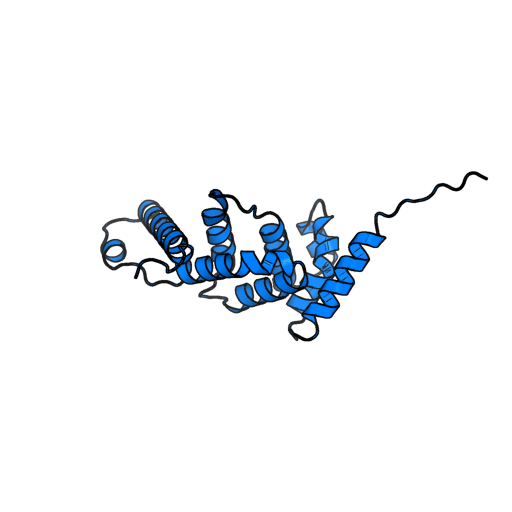212 -1.652 2.078 1.00 84.12 164 LYS A C 1
ATOM 1263 O O . LYS A 1 164 ? 19.281 -1.845 3.290 1.00 84.12 164 LYS A O 1
ATOM 1268 N N . ARG A 1 165 ? 20.310 -1.637 1.311 1.00 77.69 165 ARG A N 1
ATOM 1269 C CA . ARG A 1 165 ? 21.658 -1.774 1.888 1.00 77.69 165 ARG A CA 1
ATOM 1270 C C . ARG A 1 165 ? 21.998 -0.519 2.704 1.00 77.69 165 ARG A C 1
ATOM 1272 O O . ARG A 1 165 ? 21.797 0.591 2.205 1.00 77.69 165 ARG A O 1
ATOM 1279 N N . PRO A 1 166 ? 22.527 -0.655 3.935 1.00 60.78 166 PRO A N 1
ATOM 1280 C CA . PRO A 1 166 ? 23.007 0.496 4.687 1.00 60.78 166 PRO A CA 1
ATOM 1281 C C . PRO A 1 166 ? 24.074 1.220 3.858 1.00 60.78 166 PRO A C 1
ATOM 1283 O O . PRO A 1 166 ? 24.967 0.582 3.305 1.00 60.78 166 PRO A O 1
ATOM 1286 N N . ARG A 1 167 ? 23.979 2.553 3.756 1.00 50.88 167 ARG A N 1
ATOM 1287 C CA . ARG A 1 167 ? 24.967 3.423 3.082 1.00 50.88 167 ARG A CA 1
ATOM 1288 C C . ARG A 1 167 ? 26.278 3.527 3.879 1.00 50.88 167 ARG A C 1
ATOM 1290 O O . ARG A 1 167 ? 26.782 4.617 4.122 1.00 50.88 167 ARG A O 1
ATOM 1297 N N . SER A 1 168 ? 26.800 2.401 4.331 1.00 40.84 168 SER A N 1
ATOM 1298 C CA . SER A 1 168 ? 28.109 2.272 4.954 1.00 40.84 168 SER A CA 1
ATOM 1299 C C . SER A 1 168 ? 28.968 1.519 3.955 1.00 40.84 168 SER A C 1
ATOM 1301 O O . SER A 1 168 ? 28.978 0.303 4.017 1.00 40.84 168 SER A O 1
ATOM 1303 N N . ASP A 1 169 ? 29.506 2.237 2.964 1.00 42.78 169 ASP A N 1
ATOM 1304 C CA . ASP A 1 169 ? 30.660 1.869 2.113 1.00 42.78 169 ASP A CA 1
ATOM 1305 C C . ASP A 1 169 ? 30.831 2.914 0.981 1.00 42.78 169 ASP A C 1
ATOM 1307 O O . ASP A 1 169 ? 30.911 2.588 -0.205 1.00 42.78 169 ASP A O 1
ATOM 1311 N N . LEU A 1 170 ? 30.847 4.201 1.350 1.00 37.41 170 LEU A N 1
ATOM 1312 C CA . LEU A 1 170 ? 31.346 5.303 0.519 1.00 37.41 170 LEU A CA 1
ATOM 1313 C C . LEU A 1 170 ? 32.188 6.243 1.380 1.00 37.41 170 LEU A C 1
ATOM 1315 O O . LEU A 1 170 ? 31.711 6.585 2.487 1.00 37.41 170 LEU A O 1
#

Secondary structure (DSSP, 8-state):
--------TTHHHHHHHHHHHHHHTTT---HHHHHHHHHHHHHHT-S-HHHHHHHTT--HHHHHHHHHHHHHHH--SSTTHHHHHHHHHHHT-TTT-HHHHHHHHHHHHHH-HHHHHHHHHHHHHHHHHHHSPPPHHHHTS---HHHHHHHHHHHHHHHHHHHHS-S---

Radius of gyration: 19.56 Å; Cα contacts (8 Å, |Δi|>4): 132; chains: 1; bounding box: 58×36×68 Å

Foldseek 3Di:
DDDDPPDDPPPVLVVLLVQLLVQLVVPDPPVLLSLLSNCLSVCLPDPDNPVVCVVVVDDPLSSVLSVLLNLVVPQDPDPCSLLSLLVSLVVCVCVVRVVSLVSNLSSNCSNPVPVCVPCVLLNVQSSCLVPDDDDVCLVPDPDDDPRSVVVSSVSSSVSSVVSPDPPPDD

Sequence (170 aa):
IMGSESAGHGAQTAGGMVSALKRVVPVSEDPQVRAAVALFYSAQNQSDLAAWLDEIRLDKRTGELIRDLLQLSSVQTDETSGEHLLDLVSRLKPRQQPERFEGLLLAAEAIWPERMGWLKPDLTAAREALLAPLPERLAASELRGKALGDAIRSWRLDCLQQLKRPRSDL

pLDDT: mean 85.51, std 17.04, range [32.31, 97.69]

Solvent-accessible surface area (backbone atoms only — not comparable to full-atom values): 9865 Å² total; per-residue (Å²): 138,84,81,80,80,81,80,67,80,63,61,66,55,51,54,51,34,55,53,18,40,68,53,32,59,86,76,46,89,52,65,46,42,55,48,28,43,59,41,43,70,63,53,70,72,43,92,51,53,66,63,51,44,60,72,72,63,59,57,69,66,32,52,48,49,39,51,53,50,55,53,56,69,69,63,59,97,52,88,73,30,60,60,56,46,37,54,55,45,53,74,40,34,55,89,85,36,46,64,51,48,53,42,48,52,52,33,44,40,26,71,37,50,75,60,35,71,68,46,46,63,55,56,50,32,29,45,50,31,71,68,52,81,79,55,65,72,68,74,71,41,92,60,57,71,66,61,35,52,52,52,51,51,52,51,34,50,53,44,28,54,58,65,69,49,76,91,80,86,124

Organism: NCBI:txid2792791